Protein AF-A0A7K0ZY80-F1 (afdb_monomer_lite)

Secondary structure (DSSP, 8-state):
-------PPPP--S-TTTHHHHSSGGGHHHHHHHHHTT--GGGTTSPP--------S--

Sequence (59 aa):
MTGSTSQDPAPHDLKPRSRDVTDGLEKAASRGMLRAVGMGDDDWEKPQIGVASSWNEIT

pLDDT: mean 72.85, std 10.74, range [43.5, 86.25]

Structure (mmCIF, N/CA/C/O backbone):
data_AF-A0A7K0ZY80-F1
#
_entry.id   AF-A0A7K0ZY80-F1
#
loop_
_atom_site.group_PDB
_atom_site.id
_atom_site.type_symbol
_atom_site.label_atom_id
_atom_site.label_alt_id
_atom_site.label_comp_id
_atom_site.label_asym_id
_atom_site.label_entity_id
_atom_site.label_seq_id
_atom_site.pdbx_PDB_ins_code
_atom_site.Cartn_x
_atom_site.Cartn_y
_atom_site.Cartn_z
_atom_site.occupancy
_atom_site.B_iso_or_equiv
_atom_site.auth_seq_id
_atom_site.auth_comp_id
_atom_site.auth_asym_id
_atom_site.auth_atom_id
_atom_site.pdbx_PDB_model_num
ATOM 1 N N . MET A 1 1 ? -6.893 -10.435 50.611 1.00 54.03 1 MET A N 1
ATOM 2 C CA . MET A 1 1 ? -7.821 -10.848 49.540 1.00 54.03 1 MET A CA 1
ATOM 3 C C . MET A 1 1 ? -8.477 -9.590 48.984 1.00 54.03 1 MET A C 1
ATOM 5 O O . MET A 1 1 ? -9.543 -9.231 49.449 1.00 54.03 1 MET A O 1
ATOM 9 N N . THR A 1 2 ? -7.816 -8.886 48.063 1.00 43.50 2 THR A N 1
ATOM 10 C CA . THR A 1 2 ? -8.414 -7.844 47.204 1.00 43.50 2 THR A CA 1
ATOM 11 C C . THR A 1 2 ? -7.568 -7.783 45.930 1.00 43.50 2 THR A C 1
ATOM 13 O O . THR A 1 2 ? -6.346 -7.675 46.002 1.00 43.50 2 THR A O 1
ATOM 16 N N . GLY A 1 3 ? -8.211 -8.023 44.785 1.00 46.34 3 GLY A N 1
ATOM 17 C CA . GLY A 1 3 ? -7.565 -8.308 43.504 1.00 46.34 3 GLY A CA 1
ATOM 18 C C . GLY A 1 3 ? -7.022 -7.070 42.792 1.00 46.34 3 GLY A C 1
ATOM 19 O O . GLY A 1 3 ? -7.619 -5.998 42.844 1.00 46.34 3 GLY A O 1
ATOM 20 N N . SER A 1 4 ? -5.894 -7.249 42.103 1.00 50.34 4 SER A N 1
ATOM 21 C CA . SER A 1 4 ? -5.377 -6.302 41.119 1.00 50.34 4 SER A CA 1
ATOM 22 C C . SER A 1 4 ? -6.281 -6.306 39.887 1.00 50.34 4 SER A C 1
ATOM 24 O O . SER A 1 4 ? -6.442 -7.343 39.243 1.00 50.34 4 SER A O 1
ATOM 26 N N . THR A 1 5 ? -6.847 -5.159 39.533 1.00 56.47 5 THR A N 1
ATOM 27 C CA . THR A 1 5 ? -7.445 -4.940 38.215 1.00 56.47 5 THR A CA 1
ATOM 28 C C . THR A 1 5 ? -6.346 -4.996 37.157 1.00 56.47 5 THR A C 1
ATOM 30 O O . THR A 1 5 ? -5.517 -4.090 37.073 1.00 56.47 5 THR A O 1
ATOM 33 N N . SER A 1 6 ? -6.320 -6.070 36.371 1.00 52.16 6 SER A N 1
ATOM 34 C CA . SER A 1 6 ? -5.570 -6.151 35.120 1.00 52.16 6 SER A CA 1
ATOM 35 C C . SER A 1 6 ? -6.171 -5.151 34.137 1.00 52.16 6 SER A C 1
ATOM 37 O O . SER A 1 6 ? -7.328 -5.267 33.742 1.00 52.16 6 SER A O 1
ATOM 39 N N . GLN A 1 7 ? -5.405 -4.122 33.797 1.00 58.34 7 GLN A N 1
ATOM 40 C CA . GLN A 1 7 ? -5.762 -3.176 32.754 1.00 58.34 7 GLN A CA 1
ATOM 41 C C . GLN A 1 7 ? -5.511 -3.872 31.409 1.00 58.34 7 GLN A C 1
ATOM 43 O O . GLN A 1 7 ? -4.363 -3.985 30.983 1.00 58.34 7 GLN A O 1
ATOM 48 N N . ASP A 1 8 ? -6.562 -4.394 30.775 1.00 59.81 8 ASP A N 1
ATOM 49 C CA . ASP A 1 8 ? -6.465 -4.902 29.405 1.00 59.81 8 ASP A CA 1
ATOM 50 C C . ASP A 1 8 ? -6.107 -3.732 28.470 1.00 59.81 8 ASP A C 1
ATOM 52 O O . ASP A 1 8 ? -6.791 -2.700 28.498 1.00 59.81 8 ASP A O 1
ATOM 56 N N . PRO A 1 9 ? -5.033 -3.824 27.661 1.00 59.19 9 PRO A N 1
ATOM 57 C CA . PRO A 1 9 ? -4.739 -2.787 26.686 1.00 59.19 9 PRO A CA 1
ATOM 58 C C . PRO A 1 9 ? -5.881 -2.733 25.667 1.00 59.19 9 PRO A C 1
ATOM 60 O O . PRO A 1 9 ? -6.331 -3.761 25.161 1.00 59.19 9 PRO A O 1
ATOM 63 N N . ALA A 1 10 ? -6.364 -1.521 25.380 1.00 65.88 10 ALA A N 1
ATOM 64 C CA . ALA A 1 10 ? -7.362 -1.291 24.341 1.00 65.88 10 ALA A CA 1
ATOM 65 C C . ALA A 1 10 ? -6.928 -1.973 23.024 1.00 65.88 10 ALA A C 1
ATOM 67 O O . ALA A 1 10 ? -5.730 -1.966 22.721 1.00 65.88 10 ALA A O 1
ATOM 68 N N . PRO A 1 11 ? -7.860 -2.545 22.234 1.00 70.25 11 PRO A N 1
ATOM 69 C CA . PRO A 1 11 ? -7.515 -3.298 21.033 1.00 70.25 11 PRO A CA 1
ATOM 70 C C . PRO A 1 11 ? -6.625 -2.468 20.102 1.00 70.25 11 PRO A C 1
ATOM 72 O O . PRO A 1 11 ? -6.996 -1.367 19.695 1.00 70.25 11 PRO A O 1
ATOM 75 N N . HIS A 1 12 ? -5.437 -2.981 19.785 1.00 70.69 12 HIS A N 1
ATOM 76 C CA . HIS A 1 12 ? -4.514 -2.322 18.868 1.00 70.69 12 HIS A CA 1
ATOM 77 C C . HIS A 1 12 ? -5.110 -2.326 17.451 1.00 70.69 12 HIS A C 1
ATOM 79 O O . HIS A 1 12 ? -5.263 -3.385 16.846 1.00 70.69 12 HIS A O 1
ATOM 85 N N . ASP A 1 13 ? -5.453 -1.144 16.927 1.00 75.12 13 ASP A N 1
ATOM 86 C CA . ASP A 1 13 ? -5.918 -0.982 15.544 1.00 75.12 13 ASP A CA 1
ATOM 87 C C . ASP A 1 13 ? -4.783 -1.348 14.579 1.00 75.12 13 ASP A C 1
ATOM 89 O O . ASP A 1 13 ? -3.759 -0.665 14.507 1.00 75.12 13 ASP A O 1
ATOM 93 N N . LEU A 1 14 ? -4.971 -2.448 13.848 1.00 73.50 14 LEU A N 1
ATOM 94 C CA . LEU A 1 14 ? -3.999 -2.983 12.899 1.00 73.50 14 LEU A CA 1
ATOM 95 C C . LEU A 1 14 ? -3.862 -2.102 11.644 1.00 73.50 14 LEU A C 1
ATOM 97 O O . LEU A 1 14 ? -2.837 -2.177 10.971 1.00 73.50 14 LEU A O 1
ATOM 101 N N . LYS A 1 15 ? -4.836 -1.233 11.332 1.00 68.62 15 LYS A N 1
ATOM 102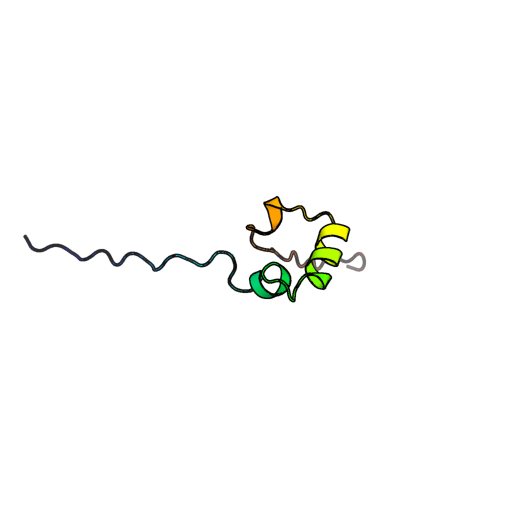 C CA . LYS A 1 15 ? -4.834 -0.348 10.151 1.00 68.62 15 LYS A CA 1
ATOM 103 C C . LYS A 1 15 ? -4.974 1.130 10.555 1.00 68.62 15 LYS A C 1
ATOM 105 O O . LYS A 1 15 ? -5.908 1.812 10.121 1.00 68.62 15 LYS A O 1
ATOM 110 N N . PRO A 1 16 ? -4.007 1.706 11.294 1.00 76.88 16 PRO A N 1
ATOM 111 C CA . PRO A 1 16 ? -4.135 3.074 11.788 1.00 76.88 16 PRO A CA 1
ATOM 112 C C . PRO A 1 16 ? -4.228 4.108 10.653 1.00 76.88 16 PRO A C 1
ATOM 114 O O . PRO A 1 16 ? -4.920 5.109 10.816 1.00 76.88 16 PRO A O 1
ATOM 117 N N . ARG A 1 17 ? -3.586 3.856 9.496 1.00 74.81 17 ARG A N 1
ATOM 118 C CA . ARG A 1 17 ? -3.597 4.757 8.321 1.00 74.81 17 ARG A CA 1
ATOM 119 C C . ARG A 1 17 ? -3.919 4.112 6.972 1.00 74.81 17 ARG A C 1
ATOM 121 O O . ARG A 1 17 ? -4.373 4.807 6.073 1.00 74.81 17 ARG A O 1
ATOM 128 N N . SER A 1 18 ? -3.734 2.802 6.799 1.00 69.38 18 SER A N 1
ATOM 129 C CA . SER A 1 18 ? -4.016 2.142 5.510 1.00 69.38 18 SER A CA 1
ATOM 130 C C . SER A 1 18 ? -5.508 2.134 5.145 1.00 69.38 18 SER A C 1
ATOM 132 O O . SER A 1 18 ? -5.840 1.927 3.976 1.00 69.38 18 SER A O 1
ATOM 134 N N . ARG A 1 19 ? -6.413 2.421 6.098 1.00 73.06 19 ARG A N 1
ATOM 135 C CA . ARG A 1 19 ? -7.858 2.583 5.851 1.00 73.06 19 ARG A CA 1
ATOM 136 C C . ARG A 1 19 ? -8.168 3.677 4.822 1.00 73.06 19 ARG A C 1
ATOM 138 O O . ARG A 1 19 ? -9.067 3.506 4.008 1.00 73.06 19 ARG A O 1
ATOM 145 N N . ASP A 1 20 ? -7.370 4.747 4.785 1.00 70.88 20 ASP A N 1
ATOM 146 C CA . ASP A 1 20 ? -7.631 5.939 3.963 1.00 70.88 20 ASP A CA 1
ATOM 147 C C . ASP A 1 20 ? -7.509 5.687 2.455 1.00 70.88 20 ASP A C 1
ATOM 149 O O . ASP A 1 20 ? -7.908 6.532 1.649 1.00 70.88 20 ASP A O 1
ATOM 153 N N . VAL A 1 21 ? -6.928 4.549 2.069 1.00 64.94 21 VAL A N 1
ATOM 154 C CA . VAL A 1 21 ? -6.683 4.157 0.673 1.00 64.94 21 VAL A CA 1
ATOM 155 C C . VAL A 1 21 ? -7.277 2.792 0.316 1.00 64.94 21 VAL A C 1
ATOM 157 O O . VAL A 1 21 ? -7.262 2.418 -0.855 1.00 64.94 21 VAL A O 1
ATOM 160 N N . THR A 1 22 ? -7.813 2.059 1.297 1.00 60.81 22 THR A N 1
ATOM 161 C CA . THR A 1 22 ? -8.394 0.717 1.106 1.00 60.81 22 THR A CA 1
ATOM 162 C C . THR A 1 22 ? -9.904 0.706 1.340 1.00 60.81 22 THR A C 1
ATOM 164 O O . THR A 1 22 ? -10.638 0.119 0.542 1.00 60.81 22 THR A O 1
ATOM 167 N N . ASP A 1 23 ? -10.394 1.451 2.333 1.00 63.12 23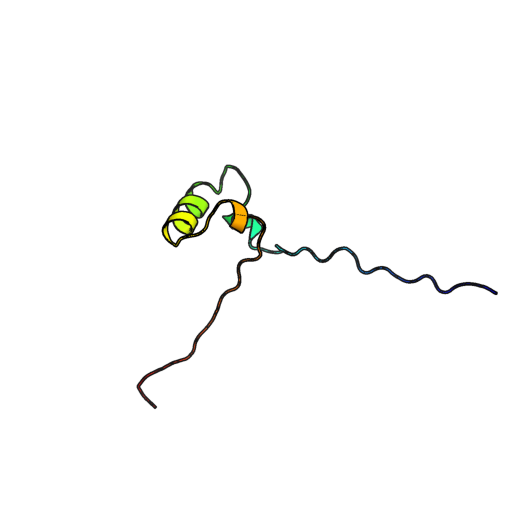 ASP A N 1
ATOM 168 C CA . ASP A 1 23 ? -11.780 1.374 2.793 1.00 63.12 23 ASP A CA 1
ATOM 169 C C . ASP A 1 23 ? -12.610 2.581 2.305 1.00 63.12 23 ASP A C 1
ATOM 171 O O . ASP A 1 23 ? -12.119 3.703 2.184 1.00 63.12 23 ASP A O 1
ATOM 175 N N . GLY A 1 24 ? -13.893 2.355 1.996 1.00 71.06 24 GLY A N 1
ATOM 176 C CA . GLY A 1 24 ? -14.832 3.398 1.556 1.00 71.06 24 GLY A CA 1
ATOM 177 C C . GLY A 1 24 ? -15.009 3.518 0.034 1.00 71.06 24 GLY A C 1
ATOM 178 O O . GLY A 1 24 ? -14.107 3.235 -0.762 1.00 71.06 24 GLY A O 1
ATOM 179 N N . LEU A 1 25 ? -16.211 3.920 -0.398 1.00 67.12 25 LEU A N 1
ATOM 180 C CA . LEU A 1 25 ? -16.582 3.993 -1.820 1.00 67.12 25 LEU A CA 1
ATOM 181 C C . LEU A 1 25 ? -15.739 5.035 -2.580 1.00 67.12 25 LEU A C 1
ATOM 183 O O . LEU A 1 25 ? -15.333 4.802 -3.715 1.00 67.12 25 LEU A O 1
ATOM 187 N N . GLU A 1 26 ? -15.386 6.130 -1.903 1.00 73.19 26 GLU A N 1
ATOM 188 C CA . GLU A 1 26 ? -14.579 7.238 -2.431 1.00 73.19 26 GLU A CA 1
ATOM 189 C C . GLU A 1 26 ? -13.128 6.845 -2.763 1.00 73.19 26 GLU A C 1
ATOM 191 O O . GLU A 1 26 ? -12.445 7.547 -3.505 1.00 73.19 26 GLU A O 1
ATOM 196 N N . LYS A 1 27 ? -12.642 5.702 -2.256 1.00 74.62 27 LYS A N 1
ATOM 197 C CA . LYS A 1 27 ? -11.260 5.218 -2.452 1.00 74.62 27 LYS A CA 1
ATOM 198 C C . LYS A 1 27 ? -11.123 4.190 -3.578 1.00 74.62 27 LYS A C 1
ATOM 200 O O . LYS A 1 27 ? -10.099 3.517 -3.696 1.00 74.62 27 LYS A O 1
ATOM 205 N N . ALA A 1 28 ? -12.133 4.087 -4.445 1.00 71.12 28 ALA A N 1
ATOM 206 C CA . ALA A 1 28 ? -12.157 3.147 -5.567 1.00 71.12 28 ALA A CA 1
ATOM 207 C C . ALA A 1 28 ? -10.979 3.325 -6.543 1.00 71.12 28 ALA A C 1
ATOM 209 O O . ALA A 1 28 ? -10.406 2.333 -6.990 1.00 71.12 28 ALA A O 1
ATOM 210 N N . ALA A 1 29 ? -10.568 4.566 -6.825 1.00 74.81 29 ALA A N 1
ATOM 211 C CA . ALA A 1 29 ? -9.417 4.839 -7.689 1.00 74.81 29 ALA A CA 1
ATOM 212 C C . ALA A 1 29 ? -8.099 4.319 -7.081 1.00 74.81 29 ALA A C 1
ATOM 214 O O . ALA A 1 29 ? -7.305 3.678 -7.768 1.00 74.81 29 ALA A O 1
ATOM 215 N N . SER A 1 30 ? -7.895 4.524 -5.775 1.00 71.31 30 SER A N 1
ATOM 216 C CA . SER A 1 30 ? -6.724 4.022 -5.043 1.00 71.31 30 SER A CA 1
ATOM 217 C C . SER A 1 30 ? -6.680 2.492 -5.017 1.00 71.31 30 SER A C 1
ATOM 219 O O . SER A 1 30 ? -5.627 1.913 -5.284 1.00 71.31 30 SER A O 1
ATOM 221 N N . ARG A 1 31 ? -7.825 1.824 -4.802 1.00 74.00 31 ARG A N 1
ATOM 222 C CA . ARG A 1 31 ? -7.921 0.357 -4.919 1.00 74.00 31 ARG A CA 1
ATOM 223 C C . ARG A 1 31 ? -7.595 -0.145 -6.325 1.00 74.00 31 ARG A C 1
ATOM 225 O O . ARG A 1 31 ? -6.950 -1.179 -6.451 1.00 74.00 31 ARG A O 1
ATOM 232 N N . GLY A 1 32 ? -7.988 0.586 -7.371 1.00 75.31 32 GLY A N 1
ATOM 233 C CA . GLY A 1 32 ? -7.639 0.254 -8.757 1.00 75.31 32 GLY A CA 1
ATOM 234 C C . GLY A 1 32 ? -6.125 0.199 -8.988 1.00 75.31 32 GLY A C 1
ATOM 235 O O . GLY A 1 32 ? -5.622 -0.762 -9.565 1.00 75.31 32 GLY A O 1
ATOM 236 N N . MET A 1 33 ? -5.388 1.178 -8.457 1.00 83.44 33 MET A N 1
ATOM 237 C CA . MET A 1 33 ? -3.921 1.200 -8.522 1.00 83.44 33 MET A CA 1
ATOM 238 C C . MET A 1 33 ? -3.280 0.089 -7.681 1.00 83.44 33 MET A C 1
ATOM 240 O O . MET A 1 33 ? -2.321 -0.538 -8.124 1.00 83.44 33 MET A O 1
ATOM 244 N N . LEU A 1 34 ? -3.823 -0.196 -6.492 1.00 78.25 34 LEU A N 1
ATOM 245 C CA . LEU A 1 34 ? -3.322 -1.270 -5.628 1.00 78.25 34 LEU A CA 1
ATOM 246 C C . LEU A 1 34 ? -3.564 -2.663 -6.234 1.00 78.25 34 LEU A C 1
ATOM 248 O O . LEU A 1 34 ? -2.683 -3.520 -6.180 1.00 78.25 34 LEU A O 1
ATOM 252 N N . ARG A 1 35 ? -4.697 -2.876 -6.914 1.00 76.88 35 ARG A N 1
ATOM 253 C CA . ARG A 1 35 ? -4.931 -4.100 -7.696 1.00 76.88 35 ARG A CA 1
ATOM 254 C C . ARG A 1 35 ? -3.954 -4.240 -8.862 1.00 76.88 35 ARG A C 1
ATOM 256 O O . ARG A 1 35 ? -3.500 -5.345 -9.139 1.00 76.88 35 ARG A O 1
ATOM 263 N N . ALA A 1 36 ? -3.597 -3.136 -9.521 1.00 78.31 36 ALA A N 1
ATOM 264 C CA . ALA A 1 36 ? -2.643 -3.158 -10.631 1.00 78.31 36 ALA A CA 1
ATOM 265 C C . ALA A 1 36 ? -1.228 -3.598 -10.204 1.00 78.31 36 ALA A C 1
ATOM 267 O O . ALA A 1 36 ? -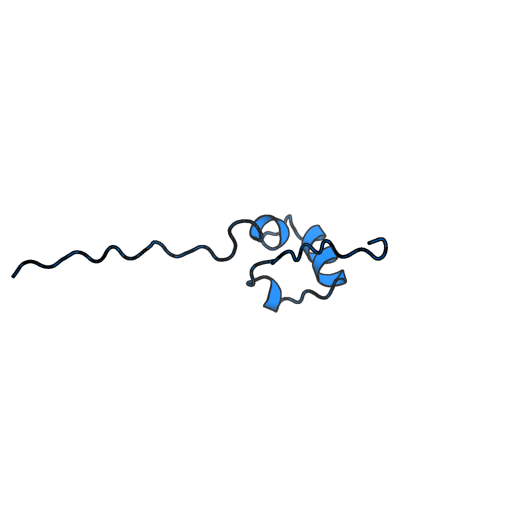0.504 -4.165 -11.018 1.00 78.31 36 ALA A 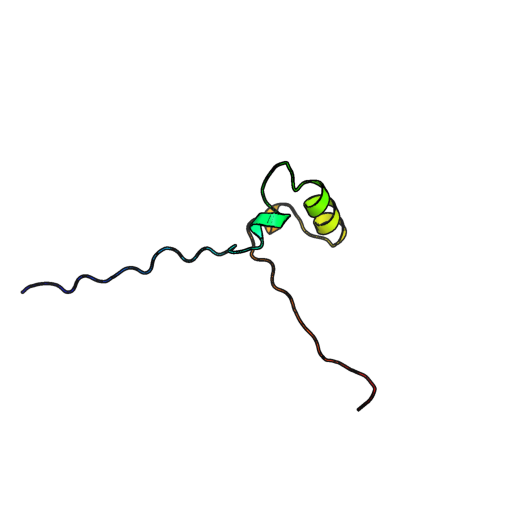O 1
ATOM 268 N N . VAL A 1 37 ? -0.849 -3.392 -8.935 1.00 81.25 37 VAL A N 1
ATOM 269 C CA . VAL A 1 37 ? 0.423 -3.878 -8.361 1.00 81.25 37 VAL A CA 1
ATOM 270 C C . VAL A 1 37 ? 0.306 -5.258 -7.695 1.00 81.25 37 VAL A C 1
ATOM 272 O O . VAL A 1 37 ? 1.264 -5.720 -7.082 1.00 81.25 37 VAL A O 1
ATOM 275 N N . GLY A 1 38 ? -0.841 -5.935 -7.841 1.00 85.25 38 GLY A N 1
ATOM 276 C CA . GLY A 1 38 ? -1.045 -7.328 -7.425 1.00 85.25 38 GLY A CA 1
ATOM 277 C C . GLY A 1 38 ? -1.840 -7.534 -6.133 1.00 85.25 38 GLY A C 1
ATOM 278 O O . GLY A 1 38 ? -1.956 -8.672 -5.689 1.00 85.25 38 GLY A O 1
ATOM 279 N N . MET A 1 39 ? -2.394 -6.477 -5.530 1.00 83.12 39 MET A N 1
ATOM 280 C CA . MET A 1 39 ? -3.177 -6.583 -4.293 1.00 83.12 39 MET A CA 1
ATOM 281 C C . MET A 1 39 ? -4.569 -7.178 -4.569 1.00 83.12 39 MET A C 1
ATOM 283 O O . MET A 1 39 ? -5.296 -6.701 -5.449 1.00 83.12 39 MET A O 1
ATOM 287 N N . GLY A 1 40 ? -4.931 -8.229 -3.834 1.00 82.25 40 GLY A N 1
ATOM 288 C CA . GLY A 1 40 ? -6.218 -8.917 -3.944 1.00 82.25 40 GLY A CA 1
ATOM 289 C C . GLY A 1 40 ? -7.254 -8.429 -2.932 1.00 82.25 40 GLY A C 1
ATOM 290 O O . GLY A 1 40 ? -6.988 -7.552 -2.112 1.00 82.25 40 GLY A O 1
ATOM 291 N N . ASP A 1 41 ? -8.449 -9.022 -2.972 1.00 79.94 41 ASP A N 1
ATOM 292 C CA . ASP A 1 41 ? -9.522 -8.653 -2.042 1.00 79.94 41 ASP A CA 1
ATOM 293 C C . ASP A 1 41 ? -9.235 -9.072 -0.593 1.00 79.94 41 ASP A C 1
ATOM 295 O O . ASP A 1 41 ? -9.514 -8.314 0.335 1.00 79.94 41 ASP A O 1
ATOM 299 N N . ASP A 1 42 ? -8.549 -10.198 -0.406 1.00 81.88 42 ASP A N 1
ATOM 300 C CA . ASP A 1 42 ? -8.111 -10.685 0.909 1.00 81.88 42 ASP A CA 1
ATOM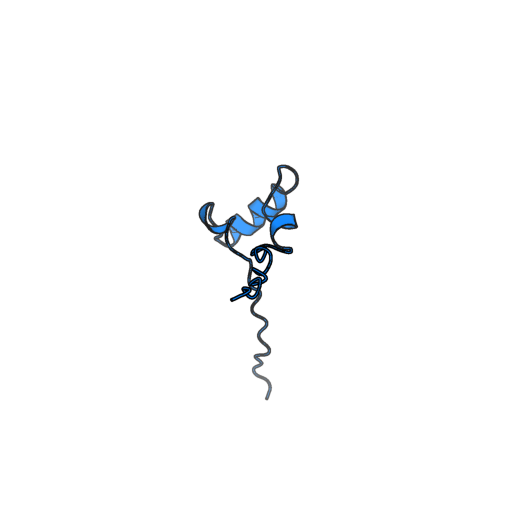 301 C C . ASP A 1 42 ? -6.985 -9.831 1.529 1.00 81.88 42 ASP A C 1
ATOM 303 O O . ASP A 1 42 ? -6.624 -10.003 2.696 1.00 81.88 42 ASP A O 1
ATOM 307 N N . ASP A 1 43 ? -6.387 -8.916 0.759 1.00 80.56 43 ASP A N 1
ATOM 308 C CA . ASP A 1 43 ? -5.308 -8.047 1.231 1.00 80.56 43 ASP A CA 1
ATOM 309 C C . ASP A 1 43 ? -5.819 -6.714 1.788 1.00 80.56 43 ASP A C 1
ATOM 311 O O . ASP A 1 43 ? -5.068 -6.013 2.470 1.00 80.56 43 ASP A O 1
ATOM 315 N N . TRP A 1 44 ? -7.090 -6.358 1.563 1.00 76.50 44 TRP A N 1
ATOM 316 C CA . TRP A 1 44 ? -7.660 -5.113 2.091 1.00 76.50 44 TRP A CA 1
ATOM 317 C C . TRP A 1 44 ? -7.700 -5.085 3.617 1.00 76.50 44 TRP A C 1
ATOM 319 O O . TRP A 1 44 ? -7.571 -4.016 4.209 1.00 76.50 44 TRP A O 1
ATOM 329 N N . GLU A 1 45 ? -7.833 -6.239 4.266 1.00 78.06 45 GLU A N 1
ATOM 330 C CA . GLU A 1 45 ? -7.869 -6.352 5.729 1.00 78.06 45 GLU A CA 1
ATOM 331 C C . GLU A 1 45 ? -6.469 -6.343 6.363 1.00 78.06 45 GLU A C 1
ATOM 333 O O . GLU A 1 45 ? -6.329 -6.175 7.576 1.00 78.06 45 GLU A O 1
ATOM 338 N N . LYS A 1 46 ? -5.411 -6.463 5.551 1.00 81.75 46 LYS A N 1
ATOM 339 C CA . LYS A 1 46 ? -4.024 -6.512 6.024 1.00 81.75 46 LYS A CA 1
ATOM 340 C C . LYS A 1 46 ? -3.422 -5.102 6.156 1.00 81.75 46 LYS A C 1
ATOM 342 O O . LYS A 1 46 ? -3.746 -4.195 5.381 1.00 81.75 46 LYS A O 1
ATOM 347 N N . PRO A 1 47 ? -2.510 -4.877 7.120 1.00 79.38 47 PRO A N 1
ATOM 348 C CA . PRO A 1 47 ? -1.742 -3.638 7.183 1.00 79.38 47 PRO A CA 1
ATOM 349 C C . PRO A 1 47 ? -0.797 -3.508 5.981 1.00 79.38 47 PRO A C 1
ATOM 351 O O . PRO A 1 47 ? -0.124 -4.462 5.601 1.00 79.38 47 PRO A O 1
ATOM 354 N N . GLN A 1 48 ? -0.695 -2.303 5.415 1.00 82.25 48 GLN A N 1
ATOM 355 C CA . GLN A 1 48 ? 0.294 -1.999 4.377 1.00 82.25 48 GLN A CA 1
ATOM 356 C C . GLN A 1 48 ? 1.635 -1.651 5.030 1.00 82.25 48 GLN A C 1
ATOM 358 O O . GLN A 1 48 ? 1.715 -0.694 5.803 1.00 82.25 48 GLN A O 1
ATOM 363 N N . ILE A 1 49 ? 2.684 -2.413 4.713 1.00 84.12 49 ILE A N 1
ATOM 364 C CA . ILE A 1 49 ? 4.027 -2.248 5.281 1.00 84.12 49 ILE A CA 1
ATOM 365 C C . ILE A 1 49 ? 4.982 -1.742 4.196 1.00 84.12 49 ILE A C 1
ATOM 367 O O . ILE A 1 49 ? 5.221 -2.423 3.202 1.00 84.12 49 ILE A O 1
ATOM 371 N N . GLY A 1 50 ? 5.529 -0.539 4.385 1.00 85.56 50 GLY A N 1
ATOM 372 C CA . GLY A 1 50 ? 6.517 0.040 3.475 1.00 85.56 50 GLY A CA 1
ATOM 373 C C . GLY A 1 50 ? 7.926 -0.474 3.768 1.00 85.56 50 GLY A C 1
ATOM 374 O O . GLY A 1 50 ? 8.395 -0.375 4.899 1.00 85.56 50 GLY A O 1
ATOM 375 N N . VAL A 1 51 ? 8.616 -0.982 2.746 1.00 85.81 51 VAL A N 1
ATOM 376 C CA . VAL A 1 51 ? 10.026 -1.387 2.839 1.00 85.81 51 VAL A CA 1
ATOM 377 C C . VAL A 1 51 ? 10.893 -0.284 2.237 1.00 85.81 51 VAL A C 1
ATOM 379 O O . VAL A 1 51 ? 10.925 -0.106 1.022 1.00 85.81 51 VAL A O 1
ATOM 382 N N . ALA A 1 52 ? 11.592 0.472 3.084 1.00 86.25 52 ALA A N 1
ATOM 383 C CA . ALA A 1 52 ? 12.537 1.496 2.646 1.00 86.25 52 ALA A CA 1
ATOM 384 C C . ALA A 1 52 ? 13.947 0.896 2.551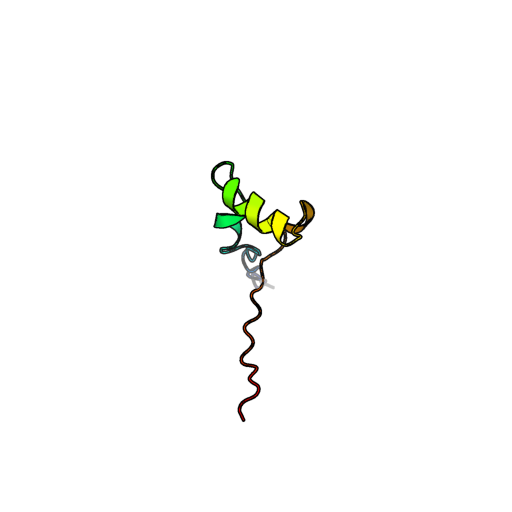 1.00 86.25 52 ALA A C 1
ATOM 386 O O . ALA A 1 52 ? 14.557 0.576 3.569 1.00 86.25 52 ALA A O 1
ATOM 387 N N . SER A 1 53 ? 14.456 0.735 1.328 1.00 84.25 53 SER A N 1
ATOM 388 C CA . SER A 1 53 ? 15.813 0.240 1.067 1.00 84.25 53 SER A CA 1
ATOM 389 C C . SER A 1 53 ? 16.745 1.390 0.690 1.00 84.25 53 SER A C 1
ATOM 391 O O . SER A 1 53 ? 16.403 2.205 -0.164 1.00 84.25 53 SER A O 1
ATOM 393 N N . SER A 1 54 ? 17.927 1.441 1.311 1.00 84.31 54 SER A N 1
ATOM 394 C CA . SER A 1 54 ? 18.993 2.413 1.017 1.00 84.31 54 SER A CA 1
ATOM 395 C C . SER A 1 54 ? 20.108 1.834 0.139 1.00 84.31 54 SER A C 1
ATOM 397 O O . SER A 1 54 ? 21.218 2.370 0.117 1.00 84.31 54 SER A O 1
ATOM 399 N N . TRP A 1 55 ? 19.857 0.696 -0.511 1.00 84.94 55 TRP A N 1
ATOM 400 C CA . TRP A 1 55 ? 20.844 0.034 -1.357 1.00 84.94 55 TRP A CA 1
ATOM 401 C C . TRP A 1 55 ? 21.311 0.957 -2.495 1.00 84.94 55 TRP A C 1
ATOM 403 O O . TRP A 1 55 ? 20.497 1.625 -3.133 1.00 84.94 55 TRP A O 1
ATOM 413 N N . ASN A 1 56 ? 22.626 0.990 -2.731 1.00 82.62 56 ASN A N 1
ATOM 414 C CA . ASN A 1 56 ? 23.253 1.695 -3.846 1.00 82.62 56 ASN A CA 1
ATOM 415 C C . ASN A 1 56 ? 24.463 0.906 -4.379 1.00 82.62 56 ASN A C 1
ATOM 417 O O . ASN A 1 56 ? 25.048 0.105 -3.653 1.00 82.62 56 ASN A O 1
ATOM 421 N N . GLU A 1 57 ? 24.835 1.157 -5.636 1.00 83.75 57 GLU A N 1
ATOM 422 C CA . GLU A 1 57 ? 25.967 0.516 -6.333 1.00 83.75 57 GLU A CA 1
ATOM 423 C C . GLU A 1 57 ? 27.266 1.349 -6.284 1.00 83.75 57 GLU A C 1
ATOM 425 O O . GLU A 1 57 ? 28.224 1.039 -6.984 1.00 83.75 57 GLU A O 1
ATOM 430 N N . ILE A 1 58 ? 27.293 2.445 -5.514 1.00 80.56 58 ILE A N 1
ATOM 431 C CA . ILE A 1 58 ? 28.284 3.534 -5.649 1.00 80.56 58 ILE A CA 1
ATOM 432 C C . ILE A 1 58 ? 29.282 3.582 -4.467 1.00 80.56 58 ILE A C 1
ATOM 434 O O . ILE A 1 58 ? 30.129 4.471 -4.430 1.00 80.56 58 ILE A O 1
ATOM 438 N N . THR A 1 59 ? 29.211 2.663 -3.493 1.00 56.12 59 THR A N 1
ATOM 439 C CA . THR A 1 59 ? 30.178 2.630 -2.369 1.00 56.12 59 THR A CA 1
ATOM 440 C C . THR A 1 59 ? 31.491 1.958 -2.744 1.00 56.12 59 THR A C 1
ATOM 442 O O . THR A 1 59 ? 31.442 0.793 -3.196 1.00 56.12 59 THR A O 1
#

Radius of gyration: 19.22 Å; chains: 1; bounding box: 47×18×60 Å

Foldseek 3Di:
DDDDPDDDPDDDDQAPDLCVQQPDPVNVVSVVVVVVVPDDPVCSSHYDDDDDDPDDPPD